Protein AF-A0A7C0UL49-F1 (afdb_monomer_lite)

Foldseek 3Di:
DEEAEEQDPPVVVVVVVVCVVCVVDDYDYHYVPVDPPPPDDDPPDD

Structure (mmCIF, N/CA/C/O backbone):
data_AF-A0A7C0UL49-F1
#
_entry.id   AF-A0A7C0UL49-F1
#
loop_
_atom_site.group_PDB
_atom_site.id
_atom_site.type_symbol
_atom_site.label_atom_id
_atom_site.label_alt_id
_atom_site.label_comp_id
_atom_site.label_asym_id
_atom_site.label_entity_id
_atom_site.label_seq_id
_atom_site.pdbx_PDB_ins_code
_atom_site.Cartn_x
_atom_site.Cartn_y
_atom_site.Cartn_z
_atom_site.occupancy
_atom_site.B_iso_or_equiv
_atom_site.auth_seq_id
_atom_site.auth_comp_id
_atom_site.auth_asym_id
_atom_site.auth_atom_id
_atom_site.pdbx_PDB_model_num
ATOM 1 N N . MET A 1 1 ? -14.732 3.671 -2.049 1.00 86.50 1 MET A N 1
ATOM 2 C CA . MET A 1 1 ? -13.737 2.801 -2.709 1.00 86.50 1 MET A CA 1
ATOM 3 C C . MET A 1 1 ? -12.618 3.688 -3.229 1.00 86.50 1 MET A C 1
ATOM 5 O O . MET A 1 1 ? -12.939 4.704 -3.831 1.00 86.50 1 MET A O 1
ATOM 9 N N . ILE A 1 2 ? -11.355 3.368 -2.934 1.00 92.81 2 ILE A N 1
ATOM 10 C CA . ILE A 1 2 ? -10.169 4.171 -3.281 1.00 92.81 2 ILE A CA 1
ATOM 11 C C . ILE A 1 2 ? -9.295 3.372 -4.252 1.00 92.81 2 ILE A C 1
ATOM 13 O O . ILE A 1 2 ? -8.950 2.223 -3.976 1.00 92.81 2 ILE A O 1
ATOM 17 N N . GLY A 1 3 ? -8.952 3.978 -5.388 1.00 90.94 3 GLY A N 1
ATOM 18 C CA . GLY A 1 3 ? -8.061 3.393 -6.387 1.00 90.94 3 GLY A CA 1
ATOM 19 C C . GLY A 1 3 ? -6.619 3.853 -6.207 1.00 90.94 3 GLY A C 1
ATOM 20 O O . GLY A 1 3 ? -6.372 5.038 -6.009 1.00 90.94 3 GLY A O 1
ATOM 21 N N . PHE A 1 4 ? -5.682 2.917 -6.296 1.00 89.94 4 PHE A N 1
ATOM 22 C CA . PHE A 1 4 ? -4.247 3.162 -6.364 1.00 89.94 4 PHE A CA 1
ATOM 23 C C . PHE A 1 4 ? -3.754 2.757 -7.746 1.00 89.94 4 PHE A C 1
ATOM 25 O O . PHE A 1 4 ? -4.084 1.670 -8.215 1.00 89.94 4 PHE A O 1
ATOM 32 N N . PHE A 1 5 ? -2.970 3.622 -8.380 1.00 88.44 5 PHE A N 1
ATOM 33 C CA . PHE A 1 5 ? -2.334 3.343 -9.660 1.00 88.44 5 PHE A CA 1
ATOM 34 C C . PHE A 1 5 ? -0.827 3.538 -9.520 1.00 88.44 5 PHE A C 1
ATOM 36 O O . PHE A 1 5 ? -0.389 4.586 -9.048 1.00 88.44 5 PHE A O 1
ATOM 43 N N . ASP A 1 6 ? -0.050 2.524 -9.894 1.00 84.06 6 ASP A N 1
ATOM 44 C CA . ASP A 1 6 ? 1.410 2.578 -9.861 1.00 84.06 6 ASP A CA 1
ATOM 45 C C . ASP A 1 6 ? 2.021 1.810 -11.038 1.00 84.06 6 ASP A C 1
ATOM 47 O O . ASP A 1 6 ? 1.479 0.824 -11.541 1.00 84.06 6 ASP A O 1
ATOM 51 N N . SER A 1 7 ? 3.205 2.247 -11.443 1.00 76.19 7 SER A N 1
ATOM 52 C CA . SER A 1 7 ? 3.999 1.638 -12.511 1.00 76.19 7 SER A CA 1
ATOM 53 C C . SER A 1 7 ? 4.676 0.318 -12.108 1.00 76.19 7 SER A C 1
ATOM 55 O O . SER A 1 7 ? 5.236 -0.366 -12.964 1.00 76.19 7 SER A O 1
ATOM 57 N N . GLY A 1 8 ? 4.637 -0.076 -10.826 1.00 74.62 8 GLY A N 1
ATOM 58 C CA . GLY A 1 8 ? 5.315 -1.283 -10.354 1.00 74.62 8 GLY A CA 1
ATOM 5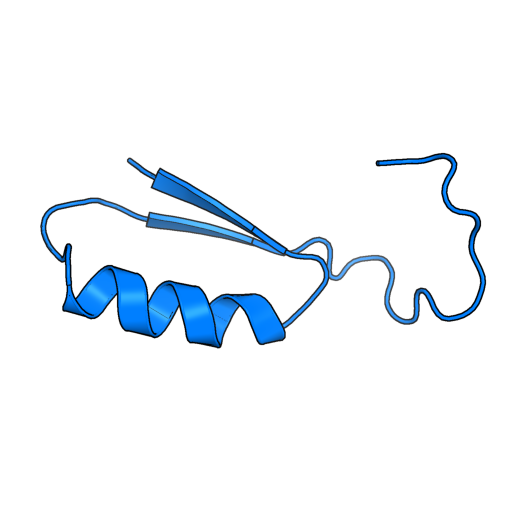9 C C . GLY A 1 8 ? 4.825 -1.836 -9.012 1.00 74.62 8 GLY A C 1
ATOM 60 O O . GLY A 1 8 ? 3.667 -1.686 -8.623 1.00 74.62 8 GLY A O 1
ATOM 61 N N . LEU A 1 9 ? 5.719 -2.562 -8.328 1.00 76.12 9 LEU A N 1
ATOM 62 C CA . LEU A 1 9 ? 5.470 -3.168 -7.008 1.00 76.12 9 LEU A CA 1
ATOM 63 C C . LEU A 1 9 ? 5.698 -2.183 -5.847 1.00 76.12 9 LEU A C 1
ATOM 65 O O . LEU A 1 9 ? 5.302 -2.469 -4.718 1.00 76.12 9 LEU A O 1
ATOM 69 N N . GLY A 1 10 ? 6.329 -1.031 -6.107 1.00 80.81 10 GLY A N 1
ATOM 70 C CA . GLY A 1 10 ? 6.656 -0.029 -5.088 1.00 80.81 10 GLY A CA 1
ATOM 71 C C . GLY A 1 10 ? 5.416 0.546 -4.400 1.00 80.81 10 GLY A C 1
ATOM 72 O O . GLY A 1 10 ? 5.397 0.679 -3.173 1.00 80.81 10 GLY A O 1
ATOM 73 N N . GLY A 1 11 ? 4.347 0.789 -5.162 1.00 84.06 11 GLY A N 1
ATOM 74 C CA . GLY A 1 11 ? 3.084 1.338 -4.676 1.00 84.06 11 GLY A CA 1
ATOM 75 C C . GLY A 1 11 ? 2.337 0.438 -3.690 1.00 84.06 11 GLY A C 1
ATOM 76 O O . GLY A 1 11 ? 1.558 0.947 -2.882 1.00 84.06 11 GLY A O 1
ATOM 77 N N . LEU A 1 12 ? 2.622 -0.871 -3.652 1.00 88.25 12 LEU A N 1
ATOM 78 C CA . LEU A 1 12 ? 2.057 -1.775 -2.642 1.00 88.25 12 LEU A CA 1
ATOM 79 C C . LEU A 1 12 ? 2.535 -1.432 -1.226 1.00 88.25 12 LEU A C 1
ATOM 81 O O . LEU A 1 12 ? 1.805 -1.652 -0.260 1.00 88.25 12 LEU A O 1
ATOM 85 N N . THR A 1 13 ? 3.731 -0.853 -1.092 1.00 91.25 13 THR A N 1
ATOM 86 C CA . THR A 1 13 ? 4.260 -0.417 0.209 1.00 91.25 13 THR A CA 1
ATOM 87 C C . THR A 1 13 ? 3.443 0.750 0.757 1.00 91.25 13 THR A C 1
ATOM 89 O O . THR A 1 13 ? 3.082 0.756 1.930 1.00 91.25 13 THR A O 1
ATOM 92 N N . ILE A 1 14 ? 3.078 1.699 -0.110 1.00 91.12 14 ILE A N 1
ATOM 93 C CA . ILE A 1 14 ? 2.228 2.837 0.254 1.00 91.12 14 ILE A CA 1
ATOM 94 C C . ILE A 1 14 ? 0.812 2.350 0.561 1.00 91.12 14 ILE A C 1
ATOM 96 O O . ILE A 1 14 ? 0.268 2.683 1.612 1.00 91.12 14 ILE A O 1
ATOM 100 N N . LEU A 1 15 ? 0.237 1.505 -0.302 1.00 93.00 15 LEU A N 1
ATOM 101 C CA . LEU A 1 15 ? -1.092 0.935 -0.080 1.00 93.00 15 LEU A CA 1
ATOM 102 C C . LEU A 1 15 ? -1.183 0.222 1.278 1.00 93.00 15 LEU A C 1
ATOM 104 O O . LEU A 1 15 ? -2.165 0.388 1.999 1.00 93.00 15 LEU A O 1
ATOM 108 N N . LYS A 1 16 ? -0.145 -0.531 1.654 1.00 93.62 16 LYS A N 1
ATOM 109 C CA . LYS A 1 16 ? -0.082 -1.231 2.941 1.00 93.62 16 LYS A CA 1
ATOM 110 C C . LYS A 1 16 ? -0.176 -0.276 4.131 1.00 93.62 16 LYS A C 1
ATOM 112 O O . LYS A 1 16 ? -0.897 -0.578 5.078 1.00 93.62 16 LYS A O 1
ATOM 117 N N . GLU A 1 17 ? 0.527 0.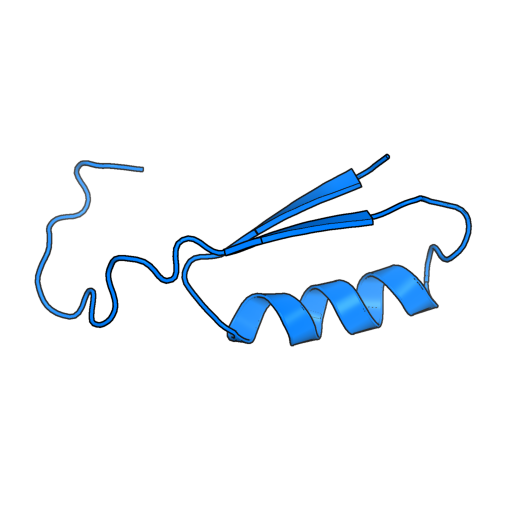854 4.102 1.00 96.19 17 GLU A N 1
ATOM 118 C CA . GLU A 1 17 ? 0.445 1.844 5.185 1.00 96.19 17 GLU A CA 1
ATOM 119 C C . GLU A 1 17 ? -0.901 2.580 5.187 1.00 96.19 17 GLU A C 1
ATOM 121 O O . GLU A 1 17 ? -1.476 2.815 6.248 1.00 96.19 17 GLU A O 1
ATOM 126 N N . VAL A 1 18 ? -1.470 2.856 4.012 1.00 94.50 18 VAL A N 1
ATOM 127 C CA . VAL A 1 18 ? -2.787 3.499 3.892 1.00 94.50 18 VAL A CA 1
ATOM 128 C C . VAL A 1 18 ? -3.898 2.623 4.472 1.00 94.50 18 VAL A C 1
ATOM 130 O O . VAL A 1 18 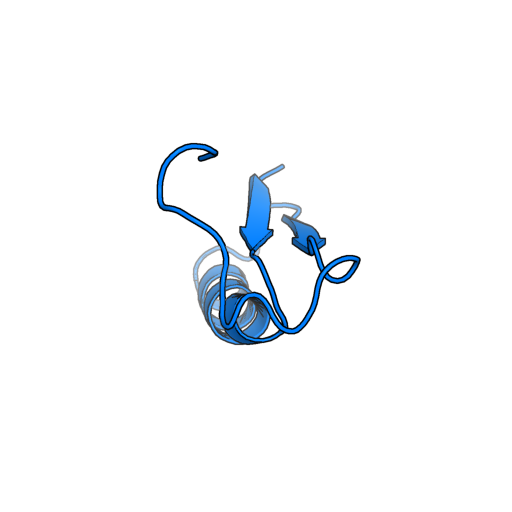? -4.727 3.125 5.228 1.00 94.50 18 VAL A O 1
ATOM 133 N N . ILE A 1 19 ? -3.888 1.316 4.187 1.00 96.00 19 ILE A N 1
ATOM 134 C CA . ILE A 1 19 ? -4.870 0.364 4.734 1.00 96.00 19 ILE A CA 1
ATOM 135 C C . ILE A 1 19 ? -4.810 0.322 6.266 1.00 96.00 19 ILE A C 1
ATOM 137 O O . ILE A 1 19 ? -5.848 0.200 6.911 1.00 96.00 19 ILE A O 1
ATOM 141 N N . LYS A 1 20 ? -3.619 0.447 6.869 1.00 96.88 20 LYS A N 1
ATOM 142 C CA . LYS A 1 20 ? -3.485 0.474 8.336 1.00 96.88 20 LYS A CA 1
ATOM 143 C C . LYS A 1 20 ? -4.134 1.707 8.960 1.00 96.88 20 LYS A C 1
ATOM 145 O O . LYS A 1 20 ? -4.705 1.599 10.040 1.00 96.88 20 LYS A O 1
ATOM 150 N N . ILE A 1 21 ? -4.015 2.867 8.312 1.00 97.25 21 ILE A N 1
ATOM 151 C CA . ILE A 1 21 ? -4.529 4.141 8.837 1.00 97.25 21 ILE A CA 1
ATOM 152 C C . ILE A 1 21 ? -6.033 4.275 8.564 1.00 97.25 21 ILE A C 1
ATOM 154 O O . ILE A 1 21 ? -6.759 4.823 9.391 1.00 97.25 21 ILE A O 1
ATOM 158 N N . LEU A 1 22 ? -6.506 3.777 7.419 1.00 96.69 22 LEU A N 1
ATOM 159 C CA . LEU A 1 22 ? -7.876 3.970 6.938 1.00 96.69 22 LEU A CA 1
ATOM 160 C C . LEU A 1 22 ? -8.570 2.642 6.555 1.00 96.69 22 LEU A C 1
ATOM 162 O O . LEU A 1 22 ? -9.074 2.498 5.439 1.00 96.69 22 LEU A O 1
ATOM 166 N N . PRO A 1 23 ? -8.660 1.660 7.468 1.00 95.94 23 PRO A N 1
ATOM 167 C CA . PRO A 1 23 ? -9.141 0.313 7.148 1.00 95.94 23 PRO A CA 1
ATOM 168 C C . PRO A 1 23 ? -10.617 0.251 6.720 1.00 95.94 23 PRO A C 1
ATOM 170 O O . PRO A 1 23 ? -11.060 -0.765 6.193 1.00 95.94 23 PRO A O 1
ATOM 173 N N . GLN A 1 24 ? -11.397 1.314 6.941 1.00 97.38 24 GLN A N 1
ATOM 174 C CA . GLN A 1 24 ? -12.824 1.362 6.620 1.00 97.38 24 GLN A CA 1
ATOM 175 C C . GLN A 1 24 ? -13.129 1.461 5.118 1.00 97.38 24 GLN A C 1
ATOM 177 O O . GLN A 1 24 ? -14.279 1.283 4.717 1.00 97.38 24 GLN A O 1
ATOM 182 N N . TYR A 1 25 ? -12.140 1.782 4.280 1.00 95.81 25 TYR A N 1
ATOM 183 C CA . TYR A 1 25 ? -12.348 1.893 2.839 1.00 95.81 25 TYR A CA 1
ATOM 184 C C . TYR A 1 25 ? -11.998 0.597 2.113 1.00 95.81 25 TYR A C 1
ATOM 186 O O . TYR A 1 25 ? -11.067 -0.121 2.459 1.00 95.81 25 TYR A O 1
ATOM 194 N N . SER A 1 26 ? -12.721 0.325 1.031 1.00 94.44 26 SER A N 1
ATOM 195 C CA . SER A 1 26 ? -12.321 -0.686 0.051 1.00 94.44 26 SER A CA 1
ATOM 196 C C . SER A 1 26 ? -11.278 -0.107 -0.899 1.00 94.44 26 SER A C 1
ATOM 198 O O . SER A 1 26 ? -11.464 1.007 -1.402 1.00 94.44 26 SER A O 1
ATOM 200 N N . TYR A 1 27 ? -10.232 -0.880 -1.183 1.00 93.75 27 TYR A N 1
ATOM 201 C CA . TYR A 1 27 ? -9.116 -0.474 -2.032 1.00 93.75 27 TYR A CA 1
ATOM 202 C C . TYR A 1 27 ? -9.025 -1.331 -3.288 1.00 93.75 27 TYR A C 1
ATOM 204 O O . TYR A 1 27 ? -9.247 -2.539 -3.236 1.00 93.75 27 TYR A O 1
ATOM 212 N N . ILE A 1 28 ? -8.649 -0.707 -4.400 1.00 91.75 28 ILE A N 1
ATOM 213 C CA . ILE A 1 28 ? -8.290 -1.390 -5.642 1.00 91.75 28 ILE A CA 1
ATOM 214 C C . ILE A 1 28 ? -6.919 -0.889 -6.096 1.00 91.75 28 ILE A C 1
ATOM 216 O O . ILE A 1 28 ? -6.684 0.315 -6.120 1.00 91.75 28 ILE A O 1
ATOM 220 N N . TYR A 1 29 ? -6.002 -1.804 -6.405 1.00 90.31 29 TYR A N 1
ATOM 221 C CA . TYR A 1 29 ? -4.658 -1.476 -6.879 1.00 90.31 29 TYR A CA 1
ATOM 222 C C . TYR A 1 29 ? -4.517 -1.900 -8.332 1.00 90.31 29 TYR A C 1
ATOM 224 O O . TYR A 1 29 ? -4.635 -3.081 -8.656 1.00 90.31 29 TYR A O 1
ATOM 232 N N . PHE A 1 30 ? -4.253 -0.932 -9.195 1.00 87.44 30 PHE A N 1
ATOM 233 C CA . PHE A 1 30 ? -3.959 -1.136 -10.598 1.00 87.44 30 PHE A CA 1
ATOM 234 C C . PHE A 1 30 ? -2.468 -0.929 -10.815 1.00 87.44 30 PHE A C 1
ATOM 236 O O . PHE A 1 30 ? -1.925 0.136 -10.528 1.00 87.44 30 PHE A O 1
ATOM 243 N N . SER A 1 31 ? -1.808 -1.965 -11.324 1.00 81.44 31 SER A N 1
ATOM 244 C CA . SER A 1 31 ? -0.406 -1.882 -11.699 1.00 81.44 31 SER A CA 1
ATOM 245 C C . SER A 1 31 ? -0.281 -1.887 -13.210 1.00 81.44 31 SER A C 1
ATOM 247 O O . SER A 1 31 ? -0.744 -2.828 -13.854 1.00 81.44 31 SER A O 1
ATOM 249 N N . ASP A 1 32 ? 0.401 -0.890 -13.767 1.00 72.38 32 ASP A N 1
ATOM 250 C CA . ASP A 1 32 ? 0.804 -0.904 -15.175 1.00 72.38 32 ASP A CA 1
ATOM 251 C C . ASP A 1 32 ? 2.086 -1.736 -15.374 1.00 72.38 32 ASP A C 1
ATOM 253 O O . ASP A 1 32 ? 3.088 -1.302 -15.941 1.00 72.38 32 ASP A O 1
ATOM 257 N N . ASN A 1 33 ? 2.071 -2.975 -14.870 1.00 58.22 33 ASN A N 1
ATOM 258 C CA . ASN A 1 33 ? 3.204 -3.902 -14.961 1.00 58.22 33 ASN A CA 1
ATOM 259 C C . ASN A 1 33 ? 3.425 -4.447 -16.389 1.00 58.22 33 ASN A C 1
ATOM 261 O O . ASN A 1 33 ? 4.342 -5.230 -16.617 1.00 58.22 33 ASN A O 1
ATOM 265 N N . ALA A 1 34 ? 2.618 -4.031 -17.371 1.00 55.22 34 ALA A N 1
ATOM 266 C CA . ALA A 1 34 ? 2.727 -4.473 -18.760 1.00 55.22 34 ALA A CA 1
ATOM 267 C C . ALA A 1 34 ? 3.937 -3.875 -19.513 1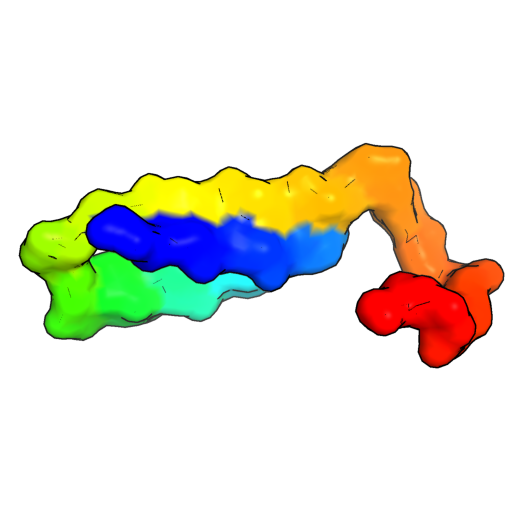.00 55.22 34 ALA A C 1
ATOM 269 O O . ALA A 1 34 ? 4.150 -4.211 -20.679 1.00 55.22 34 ALA A O 1
ATOM 270 N N . ARG A 1 35 ? 4.725 -2.982 -18.890 1.00 53.41 35 ARG A N 1
ATOM 271 C CA . ARG A 1 35 ? 5.832 -2.259 -19.549 1.00 53.41 35 ARG A CA 1
ATOM 272 C C . ARG A 1 35 ? 7.068 -2.036 -18.666 1.00 53.41 35 ARG A C 1
ATOM 274 O O . ARG A 1 35 ? 7.703 -0.987 -18.737 1.00 53.41 35 ARG A O 1
ATOM 281 N N . THR A 1 36 ? 7.474 -3.017 -17.864 1.00 47.12 36 THR A N 1
ATOM 282 C CA . THR A 1 36 ? 8.819 -2.976 -17.263 1.00 47.12 36 THR A CA 1
ATOM 283 C C . THR A 1 36 ? 9.873 -3.582 -18.206 1.00 47.12 36 THR A C 1
ATOM 285 O O . THR A 1 36 ? 9.625 -4.638 -18.789 1.00 47.12 36 THR A O 1
ATOM 288 N N . PRO A 1 37 ? 11.057 -2.950 -18.376 1.00 53.94 37 PRO A N 1
ATOM 289 C CA . PRO A 1 37 ? 11.512 -1.710 -17.741 1.00 53.94 37 PRO A CA 1
ATOM 290 C C . PRO A 1 37 ? 11.263 -0.447 -18.597 1.00 53.94 37 PRO A C 1
ATOM 292 O O . PRO A 1 37 ? 11.646 -0.377 -19.763 1.00 53.94 37 PRO A O 1
ATOM 295 N N . TYR A 1 38 ? 10.735 0.610 -17.969 1.00 53.66 38 TYR A N 1
ATOM 296 C CA . TYR A 1 38 ? 10.610 1.973 -18.518 1.00 53.66 38 TYR A CA 1
ATOM 297 C C . TYR A 1 38 ? 11.943 2.758 -18.544 1.00 53.66 38 TYR A C 1
ATOM 299 O O . TYR A 1 38 ? 11.948 3.984 -18.494 1.00 53.66 38 TYR A O 1
ATOM 307 N N . GLY A 1 39 ? 13.096 2.086 -18.631 1.00 49.56 39 GLY A N 1
ATOM 308 C CA . GLY A 1 39 ? 14.414 2.736 -18.557 1.00 49.56 39 GLY A CA 1
ATOM 309 C C . GLY A 1 39 ? 14.729 3.723 -19.693 1.00 49.56 39 GLY A C 1
ATOM 310 O O . GLY A 1 39 ? 15.778 4.357 -19.662 1.00 49.56 39 GLY A O 1
ATOM 311 N N . SER A 1 40 ? 13.865 3.857 -20.706 1.00 47.47 40 SER A N 1
ATOM 312 C CA . SER A 1 40 ? 14.178 4.631 -21.911 1.00 47.47 40 SER A CA 1
ATOM 313 C C . SER A 1 40 ? 12.960 5.173 -22.677 1.00 47.47 40 SER A C 1
ATOM 315 O O . SER A 1 40 ? 12.942 5.080 -23.908 1.00 47.47 40 SER A O 1
ATOM 317 N N . ARG A 1 41 ? 11.919 5.715 -22.022 1.00 50.62 41 ARG A N 1
ATOM 318 C CA . ARG A 1 41 ? 10.861 6.443 -22.758 1.00 50.62 41 ARG A CA 1
ATOM 319 C C . ARG A 1 41 ? 10.472 7.781 -22.126 1.00 50.62 41 ARG A C 1
ATOM 321 O O . ARG A 1 41 ? 10.314 7.890 -20.918 1.00 50.62 41 ARG A O 1
ATOM 328 N N . ASN A 1 42 ? 10.374 8.769 -23.018 1.00 46.88 42 ASN A N 1
ATOM 329 C CA . ASN A 1 42 ? 10.162 10.198 -22.804 1.00 46.88 42 ASN A CA 1
ATOM 330 C C . ASN A 1 42 ? 8.990 10.545 -21.877 1.00 46.88 42 ASN A C 1
ATOM 332 O O . ASN A 1 42 ? 7.944 9.903 -21.907 1.00 46.88 42 ASN A O 1
ATOM 336 N N . GLN A 1 43 ? 9.163 11.665 -21.169 1.00 53.44 43 GLN A N 1
ATOM 337 C CA . GLN A 1 43 ? 8.209 12.392 -20.314 1.00 53.44 43 GLN A CA 1
ATOM 338 C C . GLN A 1 43 ? 6.933 12.917 -21.018 1.00 53.44 43 GLN A C 1
ATOM 340 O O . GLN A 1 43 ? 6.272 13.803 -20.490 1.00 53.44 43 GLN A O 1
ATOM 345 N N . GLU A 1 44 ? 6.558 12.405 -22.191 1.00 53.84 44 GLU A N 1
ATOM 346 C CA . GLU A 1 44 ? 5.410 12.910 -22.970 1.00 53.84 44 GLU A CA 1
ATOM 347 C C . GLU A 1 44 ? 4.144 12.053 -22.851 1.00 53.84 44 GLU A C 1
ATOM 349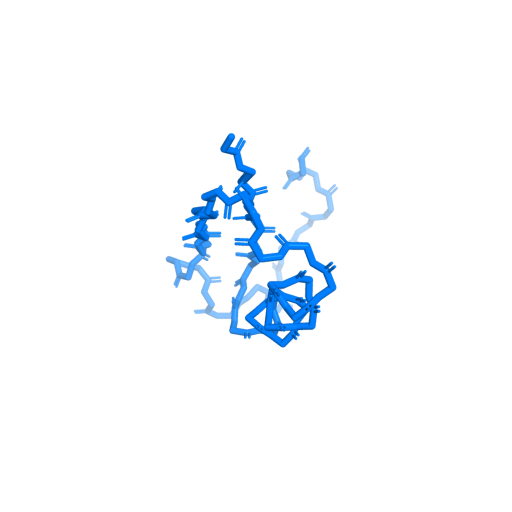 O O . GLU A 1 44 ? 3.189 12.222 -23.605 1.00 53.84 44 GLU A O 1
ATOM 354 N N . THR A 1 45 ? 4.092 11.104 -21.922 1.00 49.97 45 THR A N 1
ATOM 355 C CA . THR A 1 45 ? 2.873 10.312 -21.717 1.00 49.97 45 THR A CA 1
ATOM 356 C C . THR A 1 45 ? 2.688 10.020 -20.237 1.00 49.97 45 THR A C 1
ATOM 358 O O . THR A 1 45 ? 2.957 8.916 -19.771 1.00 49.97 45 THR A O 1
ATOM 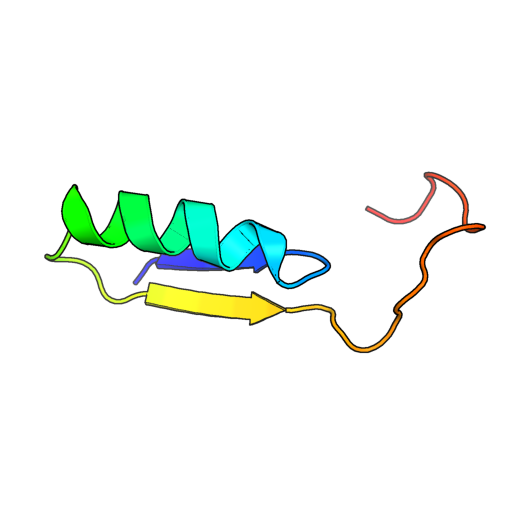361 N N . ILE A 1 46 ? 2.276 11.048 -19.496 1.00 47.28 46 ILE A N 1
ATOM 362 C CA . ILE A 1 46 ? 1.581 10.905 -18.212 1.00 47.28 46 ILE A CA 1
ATOM 363 C C . ILE A 1 46 ? 0.166 11.426 -18.425 1.00 47.28 46 ILE A C 1
ATOM 365 O O . ILE A 1 46 ? 0.048 12.516 -19.031 1.00 47.28 46 ILE A O 1
#

Sequence (46 aa):
MIGFFDSGLGGLTILKEVIKILPQYSYIYFSDNARTPYGSRNQETI

Radius of gyration: 12.97 Å; chains: 1; bounding box: 28×17×32 Å

pLDDT: mean 77.84, std 18.51, range [46.88, 97.38]

Secondary structure (DSSP, 8-state):
-EEEEESSSTHHHHHHHHHHH-TTS-EEEEE-GGG---TT--TT--